Protein AF-A0AAV4IMJ6-F1 (afdb_monomer_lite)

Organism: NCBI:txid1093978

Foldseek 3Di:
DFDDDVPDRQVQAAAEAEALDPVCVVQKPPSVQLVVVVVVVVVVCVVSVHHYHYDYDDDDDPLVVLVVCVVVVAQDEAALSNDTGSDRVCSVVSVVVRDPDPRYHHDYPPPDPPD

Structure (mmCIF, N/CA/C/O backbone):
data_AF-A0AAV4IMJ6-F1
#
_entry.id   AF-A0AAV4IMJ6-F1
#
loop_
_atom_site.group_PDB
_atom_site.id
_atom_site.type_symbol
_atom_site.label_atom_id
_atom_site.label_alt_id
_atom_site.label_comp_id
_atom_site.label_asym_id
_atom_site.label_entity_id
_atom_site.label_seq_id
_atom_site.pdbx_PDB_ins_code
_atom_site.Cartn_x
_atom_site.Cartn_y
_atom_site.Cartn_z
_atom_site.occupancy
_atom_site.B_iso_or_equiv
_atom_site.auth_seq_id
_atom_site.auth_comp_id
_atom_site.auth_asym_id
_atom_site.auth_atom_id
_atom_site.pdbx_PDB_model_num
ATOM 1 N N . MET A 1 1 ? -14.234 -1.184 23.297 1.00 48.94 1 MET A N 1
ATOM 2 C CA . MET A 1 1 ? -12.764 -1.304 23.167 1.00 48.94 1 MET A CA 1
ATOM 3 C C . MET A 1 1 ? -12.458 -1.437 21.681 1.00 48.94 1 MET A C 1
ATOM 5 O O . MET A 1 1 ? -13.134 -2.231 21.037 1.00 48.94 1 MET A O 1
ATOM 9 N N . ALA A 1 2 ? -11.561 -0.629 21.108 1.00 57.12 2 ALA A N 1
ATOM 10 C CA . ALA A 1 2 ? -11.229 -0.754 19.686 1.00 57.12 2 ALA A CA 1
ATOM 11 C C . ALA A 1 2 ? -10.604 -2.134 19.434 1.00 57.12 2 ALA A C 1
ATOM 13 O O . ALA A 1 2 ? -9.662 -2.509 20.134 1.00 57.12 2 ALA A O 1
ATOM 14 N N . LYS A 1 3 ? -11.149 -2.896 18.479 1.00 64.88 3 LYS A N 1
ATOM 15 C CA . LYS A 1 3 ? -10.537 -4.153 18.036 1.00 64.88 3 LYS A CA 1
ATOM 16 C C . LYS A 1 3 ? -9.142 -3.830 17.478 1.00 64.88 3 LYS A C 1
ATOM 18 O O . LYS A 1 3 ? -8.979 -2.820 16.791 1.00 64.88 3 LYS A O 1
ATOM 23 N N . ARG A 1 4 ? -8.143 -4.648 17.816 1.00 66.56 4 ARG A N 1
ATOM 24 C CA . ARG A 1 4 ? -6.754 -4.494 17.362 1.00 66.56 4 ARG A CA 1
ATOM 25 C C . ARG A 1 4 ? -6.268 -5.771 16.692 1.00 66.56 4 ARG A C 1
ATOM 27 O O . ARG A 1 4 ? -6.633 -6.858 17.134 1.00 66.56 4 ARG A O 1
ATOM 34 N N . LEU A 1 5 ? -5.429 -5.623 15.673 1.00 70.19 5 LEU A N 1
ATOM 35 C CA . LEU A 1 5 ? -4.655 -6.710 15.080 1.00 70.19 5 LEU A CA 1
ATOM 36 C C . LEU A 1 5 ? -3.170 -6.352 15.193 1.00 70.19 5 LEU A C 1
ATOM 38 O O . LEU A 1 5 ? -2.676 -5.511 14.445 1.00 70.19 5 LEU A O 1
ATOM 42 N N . GLY A 1 6 ? -2.475 -6.943 16.168 1.00 77.75 6 GLY A N 1
ATO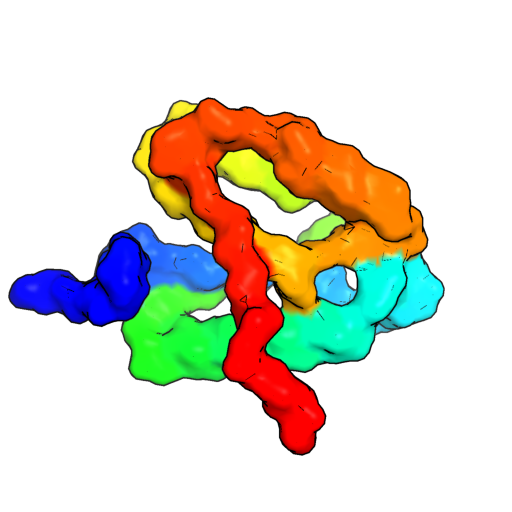M 43 C CA . GLY A 1 6 ? -1.154 -6.455 16.574 1.00 77.75 6 GLY A CA 1
ATOM 44 C C . GLY A 1 6 ? -1.244 -4.994 17.026 1.00 77.75 6 GLY A C 1
ATOM 45 O O . GLY A 1 6 ? -2.087 -4.656 17.862 1.00 77.75 6 GLY A O 1
ATOM 46 N N . ASP A 1 7 ? -0.432 -4.131 16.419 1.00 74.19 7 ASP A N 1
ATOM 47 C CA . ASP A 1 7 ? -0.436 -2.689 16.691 1.00 74.19 7 ASP A CA 1
ATOM 48 C C . ASP A 1 7 ? -1.523 -1.912 15.922 1.00 74.19 7 ASP A C 1
ATOM 50 O O . ASP A 1 7 ? -1.813 -0.762 16.249 1.00 74.19 7 ASP A O 1
ATOM 54 N N . ILE A 1 8 ? -2.190 -2.540 14.946 1.00 80.25 8 ILE A N 1
ATOM 55 C CA . ILE A 1 8 ? -3.170 -1.874 14.079 1.00 80.25 8 ILE A CA 1
ATOM 56 C C . ILE A 1 8 ? -4.503 -1.698 14.816 1.00 80.25 8 ILE A C 1
ATOM 58 O O . ILE A 1 8 ? -5.121 -2.672 15.259 1.00 80.25 8 ILE A O 1
ATOM 62 N N . LYS A 1 9 ? -4.989 -0.454 14.910 1.00 85.19 9 LYS A N 1
ATOM 63 C CA . LYS A 1 9 ? -6.300 -0.101 15.484 1.00 85.19 9 LYS A CA 1
ATOM 64 C C . LYS A 1 9 ? -7.355 -0.032 14.380 1.00 85.19 9 LYS A C 1
ATOM 66 O O . LYS A 1 9 ? -7.416 0.946 13.646 1.00 85.19 9 LYS A O 1
ATOM 71 N N . LEU A 1 10 ? -8.244 -1.024 14.310 1.00 83.81 10 LEU A N 1
ATOM 72 C CA . LEU A 1 10 ? -9.151 -1.196 13.163 1.00 83.81 10 LEU A CA 1
ATOM 73 C C . LEU A 1 10 ? -10.043 0.025 12.865 1.00 83.81 10 LEU A C 1
ATOM 75 O O . LEU A 1 10 ? -10.346 0.294 11.712 1.00 83.81 10 LEU A O 1
ATOM 79 N N . ASN A 1 11 ? -10.432 0.799 13.884 1.00 82.56 11 ASN A N 1
ATOM 80 C CA . ASN A 1 11 ? -11.288 1.983 13.731 1.00 82.56 11 ASN A CA 1
ATOM 81 C C . ASN A 1 11 ? -10.535 3.284 13.387 1.00 82.56 11 ASN A C 1
ATOM 83 O O . ASN A 1 11 ? -11.165 4.334 13.289 1.00 82.56 11 ASN A O 1
ATOM 87 N N . GLN A 1 12 ? -9.207 3.241 13.280 1.00 85.25 12 GLN A N 1
ATOM 88 C CA . GLN A 1 12 ? -8.351 4.395 12.976 1.00 85.25 12 GLN A CA 1
ATOM 89 C C . GLN A 1 12 ? -7.372 4.094 11.836 1.00 85.25 12 GLN A C 1
ATOM 91 O O . GLN A 1 12 ? -6.413 4.831 11.632 1.00 85.25 12 GLN A O 1
ATOM 96 N N . THR A 1 13 ? -7.597 3.006 11.103 1.00 88.00 13 THR A N 1
ATOM 97 C CA . THR A 1 13 ? -6.739 2.571 10.004 1.00 88.00 13 THR A CA 1
ATOM 98 C C . THR A 1 13 ? -7.488 2.701 8.688 1.00 88.00 13 THR A C 1
ATOM 100 O O . THR A 1 13 ? -8.698 2.506 8.631 1.00 88.00 13 THR A O 1
ATOM 103 N N . VAL A 1 14 ? -6.753 3.012 7.626 1.00 89.94 14 VAL A N 1
ATOM 104 C CA . VAL A 1 14 ? -7.211 2.952 6.238 1.00 89.94 14 VAL A CA 1
ATOM 105 C C . VAL A 1 14 ? -6.206 2.121 5.448 1.00 89.94 14 VAL A C 1
ATOM 107 O O . VAL A 1 14 ? -4.999 2.254 5.651 1.00 89.94 14 VAL A O 1
ATOM 110 N N . LEU A 1 15 ? -6.686 1.251 4.561 1.00 91.12 15 LEU A N 1
ATOM 111 C CA . LEU A 1 15 ? -5.845 0.604 3.561 1.00 91.12 15 LEU A CA 1
ATOM 112 C C . LEU A 1 15 ? -5.797 1.497 2.321 1.00 91.12 15 LEU A C 1
ATOM 114 O O . LEU A 1 15 ? -6.834 1.819 1.743 1.00 91.12 15 LEU A O 1
ATOM 118 N N . PHE A 1 16 ? -4.594 1.883 1.908 1.00 90.06 16 PHE A N 1
ATOM 119 C CA . PHE A 1 16 ? -4.365 2.703 0.724 1.00 90.06 16 PHE A CA 1
ATOM 120 C C . PHE A 1 16 ? -3.644 1.876 -0.345 1.00 90.06 16 PHE A C 1
ATOM 122 O O . PHE A 1 16 ? -2.494 1.484 -0.154 1.00 90.06 16 PHE A O 1
ATOM 129 N N . VAL A 1 17 ? -4.323 1.588 -1.456 1.00 89.25 17 VAL A N 1
ATOM 130 C CA . VAL A 1 17 ? -3.775 0.848 -2.601 1.00 89.25 17 VAL A CA 1
ATOM 131 C C . VAL A 1 17 ? -3.530 1.821 -3.747 1.00 89.25 17 VAL A C 1
ATOM 133 O O . VAL A 1 17 ? -4.447 2.480 -4.231 1.00 89.25 17 VAL A O 1
ATOM 136 N N . CYS A 1 18 ? -2.286 1.890 -4.207 1.00 86.44 18 CYS A N 1
ATOM 137 C CA . CYS A 1 18 ? -1.856 2.852 -5.212 1.00 86.44 18 CYS A CA 1
ATOM 138 C C . CYS A 1 18 ? -1.261 2.126 -6.423 1.00 86.44 18 CYS A C 1
ATOM 140 O O . CYS A 1 18 ? -0.439 1.228 -6.259 1.00 86.44 18 CYS A O 1
ATOM 142 N N . ASP A 1 19 ? -1.648 2.536 -7.632 1.00 84.25 19 ASP A N 1
ATOM 143 C CA . ASP A 1 19 ? -0.967 2.221 -8.903 1.00 84.25 19 ASP A CA 1
ATOM 144 C C . ASP A 1 19 ? -0.872 0.751 -9.317 1.00 84.25 19 ASP A C 1
ATOM 146 O O . ASP A 1 19 ? -0.051 0.382 -10.162 1.00 84.25 19 ASP A O 1
ATOM 150 N N . ILE A 1 20 ? -1.765 -0.100 -8.819 1.00 87.12 20 ILE A N 1
ATOM 151 C CA . ILE A 1 20 ? -1.879 -1.475 -9.314 1.00 87.12 20 ILE A CA 1
ATOM 152 C C . ILE A 1 20 ? -2.728 -1.473 -10.581 1.00 87.12 20 ILE A C 1
ATOM 154 O O . ILE A 1 20 ? -3.948 -1.606 -10.546 1.00 87.12 20 ILE A O 1
ATOM 158 N N . GLN A 1 21 ? -2.067 -1.281 -11.720 1.00 87.44 21 GLN A N 1
ATOM 159 C CA . GLN A 1 21 ? -2.724 -1.157 -13.016 1.00 87.44 21 GLN A CA 1
ATOM 160 C C . GLN A 1 21 ? -2.197 -2.182 -14.013 1.00 87.44 21 GLN A C 1
ATOM 162 O O . GLN A 1 21 ? -0.988 -2.349 -14.161 1.00 87.44 21 GLN A O 1
ATOM 167 N N . GLU A 1 22 ? -3.096 -2.783 -14.792 1.00 88.00 22 GLU A N 1
ATOM 168 C CA . GLU A 1 22 ? -2.748 -3.809 -15.786 1.00 88.00 22 GLU A CA 1
ATOM 169 C C . GLU A 1 22 ? -1.725 -3.310 -16.823 1.00 88.00 22 GLU A C 1
ATOM 171 O O . GLU A 1 22 ? -0.838 -4.047 -17.250 1.00 88.00 22 GLU A O 1
ATOM 176 N N . ARG A 1 23 ? -1.769 -2.016 -17.176 1.00 88.94 23 ARG A N 1
ATOM 177 C CA . ARG A 1 23 ? -0.791 -1.393 -18.090 1.00 88.94 23 ARG A CA 1
ATOM 178 C C . ARG A 1 23 ? 0.656 -1.499 -17.599 1.00 88.94 23 ARG A C 1
ATOM 180 O O . ARG A 1 23 ? 1.582 -1.463 -18.406 1.00 88.94 23 ARG A O 1
ATOM 187 N N . PHE A 1 24 ? 0.858 -1.629 -16.289 1.00 88.25 24 PHE A N 1
ATOM 188 C CA . PHE A 1 24 ? 2.173 -1.739 -15.671 1.00 88.25 24 PHE A CA 1
ATOM 189 C C . PHE A 1 24 ? 2.678 -3.173 -15.545 1.00 88.25 24 PHE A C 1
ATOM 191 O O . PHE A 1 24 ? 3.842 -3.361 -15.194 1.00 88.25 24 PHE A O 1
ATOM 198 N N . ARG A 1 25 ? 1.879 -4.175 -15.925 1.00 89.75 25 ARG A N 1
ATOM 199 C CA . ARG A 1 25 ? 2.223 -5.597 -15.819 1.00 89.75 25 ARG A CA 1
ATOM 200 C C . ARG A 1 25 ? 3.580 -5.967 -16.409 1.00 89.75 25 ARG A C 1
ATOM 202 O O . ARG A 1 25 ? 4.298 -6.780 -15.844 1.00 89.75 25 ARG A O 1
ATOM 209 N N . LYS A 1 26 ? 3.942 -5.360 -17.541 1.00 89.94 26 LYS A N 1
ATOM 210 C CA . LYS A 1 26 ? 5.234 -5.596 -18.209 1.00 89.94 26 LYS A CA 1
ATOM 211 C C . LYS A 1 26 ? 6.353 -4.677 -17.723 1.00 89.94 26 LYS A C 1
ATOM 213 O O . LYS A 1 26 ? 7.515 -4.943 -17.998 1.00 89.94 26 LYS A O 1
ATOM 218 N N . ALA A 1 27 ? 5.998 -3.568 -17.080 1.00 87.81 27 ALA A N 1
ATOM 219 C CA . ALA A 1 27 ? 6.935 -2.518 -16.703 1.00 87.81 27 ALA A CA 1
ATOM 220 C C . ALA A 1 27 ? 7.421 -2.651 -15.256 1.00 87.81 27 ALA A C 1
ATOM 222 O O . ALA A 1 27 ? 8.509 -2.176 -14.961 1.00 87.81 27 ALA A O 1
ATOM 223 N N . ILE A 1 28 ? 6.627 -3.246 -14.363 1.00 86.69 28 ILE A N 1
ATOM 224 C CA . ILE A 1 28 ? 6.926 -3.380 -12.933 1.00 86.69 28 ILE A CA 1
ATOM 225 C C . ILE A 1 28 ? 7.502 -4.762 -12.636 1.00 86.69 28 ILE A C 1
ATOM 227 O O . ILE A 1 28 ? 6.960 -5.785 -13.057 1.00 86.69 28 ILE A O 1
ATOM 231 N N . SER A 1 29 ? 8.588 -4.788 -11.864 1.00 85.25 29 SER A N 1
ATOM 232 C CA . SER A 1 29 ? 9.183 -6.038 -11.390 1.00 85.25 29 SER A CA 1
ATOM 233 C C . SER A 1 29 ? 8.222 -6.759 -10.440 1.00 85.25 29 SER A C 1
ATOM 235 O O . SER A 1 29 ? 7.651 -6.128 -9.552 1.00 85.25 29 SER A O 1
ATOM 237 N N . CYS A 1 30 ? 8.059 -8.073 -10.613 1.00 86.38 30 CYS A N 1
ATOM 238 C CA . CYS A 1 30 ? 7.211 -8.929 -9.769 1.00 86.38 30 CYS A CA 1
ATOM 239 C C . CYS A 1 30 ? 5.727 -8.509 -9.690 1.00 86.38 30 CYS A C 1
ATOM 241 O O . CYS A 1 30 ? 5.081 -8.743 -8.672 1.00 86.38 30 CYS A O 1
ATOM 243 N N . PHE A 1 31 ? 5.167 -7.908 -10.753 1.00 89.31 31 PHE A N 1
ATOM 244 C CA . PHE A 1 31 ? 3.783 -7.399 -10.768 1.00 89.31 31 PHE A CA 1
ATOM 245 C C . PHE A 1 31 ? 2.737 -8.408 -10.262 1.00 89.31 31 PHE A C 1
ATOM 247 O O . PHE A 1 31 ? 1.877 -8.043 -9.465 1.00 89.31 31 PHE A O 1
ATOM 254 N N . GLU A 1 32 ? 2.830 -9.672 -10.684 1.00 90.50 32 GLU A N 1
ATOM 255 C CA . GLU A 1 32 ? 1.896 -10.731 -10.269 1.00 90.50 32 GLU A CA 1
ATOM 256 C C . GLU A 1 32 ? 1.927 -10.976 -8.756 1.00 90.50 32 GLU A C 1
ATOM 258 O O . GLU A 1 32 ? 0.882 -11.096 -8.122 1.00 90.50 32 GLU A O 1
ATOM 263 N N . GLU A 1 33 ? 3.120 -11.003 -8.160 1.00 89.88 33 GLU A N 1
ATOM 264 C CA . GLU A 1 33 ? 3.300 -11.230 -6.725 1.00 89.88 33 GLU A CA 1
ATOM 265 C C . GLU A 1 33 ? 2.723 -10.065 -5.911 1.00 89.88 33 GLU A C 1
ATOM 267 O O . GLU A 1 33 ? 1.965 -10.271 -4.965 1.00 89.88 33 GLU A O 1
ATOM 272 N N . ILE A 1 34 ? 2.993 -8.831 -6.337 1.00 89.81 34 ILE A N 1
ATOM 273 C CA . ILE A 1 34 ? 2.474 -7.622 -5.683 1.00 89.81 34 ILE A CA 1
ATOM 274 C C . ILE A 1 34 ? 0.961 -7.542 -5.812 1.00 89.81 34 ILE A C 1
ATOM 276 O O . ILE A 1 34 ? 0.283 -7.203 -4.842 1.00 89.81 34 ILE A O 1
ATOM 280 N N . SER A 1 35 ? 0.422 -7.859 -6.993 1.00 91.88 35 SER A N 1
ATOM 281 C CA . SER A 1 35 ? -1.019 -7.909 -7.225 1.00 91.88 35 SER A CA 1
ATOM 282 C C . SER A 1 35 ? -1.664 -8.953 -6.313 1.00 91.88 35 SER A C 1
ATOM 284 O O . SER A 1 35 ? -2.640 -8.659 -5.624 1.00 91.88 35 SER A O 1
ATOM 286 N N . HIS A 1 36 ? -1.064 -10.142 -6.212 1.00 91.81 36 HIS A N 1
ATOM 287 C CA . HIS A 1 36 ? -1.531 -11.205 -5.330 1.00 91.81 36 HIS A CA 1
ATOM 288 C C . HIS A 1 36 ? -1.532 -10.782 -3.851 1.00 91.81 36 HIS A C 1
ATOM 290 O O . HIS A 1 36 ? -2.545 -10.925 -3.165 1.00 91.81 36 HIS A O 1
ATOM 296 N N . ILE A 1 37 ? -0.434 -10.213 -3.352 1.00 91.75 37 ILE A N 1
ATOM 297 C CA . ILE A 1 37 ? -0.332 -9.757 -1.957 1.00 91.75 37 ILE A CA 1
ATOM 298 C C . ILE A 1 37 ? -1.306 -8.604 -1.687 1.00 91.75 37 ILE A C 1
ATOM 300 O O . ILE A 1 37 ? -1.976 -8.584 -0.654 1.00 91.75 37 ILE A O 1
ATOM 304 N N . SER A 1 38 ? -1.451 -7.677 -2.631 1.00 92.56 38 SER A N 1
ATOM 305 C CA . SER A 1 38 ? -2.395 -6.560 -2.523 1.00 92.56 38 SER A CA 1
ATOM 306 C C . SER A 1 38 ? -3.853 -7.019 -2.507 1.00 92.56 38 SER A C 1
ATOM 308 O O . SER A 1 38 ? -4.663 -6.460 -1.764 1.00 92.56 38 SER A O 1
ATOM 310 N N . ASN A 1 39 ? -4.190 -8.080 -3.247 1.00 93.19 39 ASN A N 1
ATOM 311 C CA . ASN A 1 39 ? -5.506 -8.716 -3.166 1.00 93.19 39 ASN A CA 1
ATOM 312 C C . ASN A 1 39 ? -5.746 -9.313 -1.775 1.00 93.19 39 ASN A C 1
ATOM 314 O O . ASN A 1 39 ? -6.791 -9.066 -1.180 1.00 93.19 39 ASN A O 1
ATOM 318 N N . ARG A 1 40 ? -4.750 -9.993 -1.190 1.00 92.94 40 ARG A N 1
ATOM 319 C CA . ARG A 1 40 ? -4.857 -10.503 0.188 1.00 92.94 40 ARG A CA 1
ATOM 320 C C . ARG A 1 40 ? -5.071 -9.383 1.205 1.00 92.94 40 ARG A C 1
ATOM 322 O O . ARG A 1 40 ? -5.896 -9.528 2.102 1.00 92.94 40 ARG A O 1
ATOM 329 N N . LEU A 1 41 ? -4.364 -8.260 1.067 1.00 91.75 41 LEU A N 1
ATOM 330 C CA . LEU A 1 41 ? -4.564 -7.085 1.925 1.00 91.75 41 LEU A CA 1
ATOM 331 C C . LEU A 1 41 ? -5.971 -6.494 1.761 1.00 91.75 41 LEU A C 1
ATOM 333 O O . LEU A 1 41 ? -6.595 -6.118 2.750 1.00 91.75 41 LEU A O 1
ATOM 337 N N . THR A 1 42 ? -6.486 -6.470 0.533 1.00 93.56 42 THR A N 1
ATOM 338 C CA . THR A 1 42 ? -7.852 -6.026 0.215 1.00 93.56 42 THR A CA 1
ATOM 339 C C . THR A 1 42 ? -8.916 -6.951 0.815 1.00 93.56 42 THR A C 1
ATOM 341 O O . THR A 1 42 ? -9.959 -6.496 1.283 1.00 93.56 42 THR A O 1
ATOM 344 N N . ASP A 1 43 ? -8.664 -8.257 0.851 1.00 93.94 43 ASP A N 1
ATOM 345 C CA . ASP A 1 43 ? -9.561 -9.198 1.519 1.00 93.94 43 ASP A CA 1
ATOM 346 C C . ASP A 1 43 ? -9.541 -9.011 3.035 1.00 93.94 43 A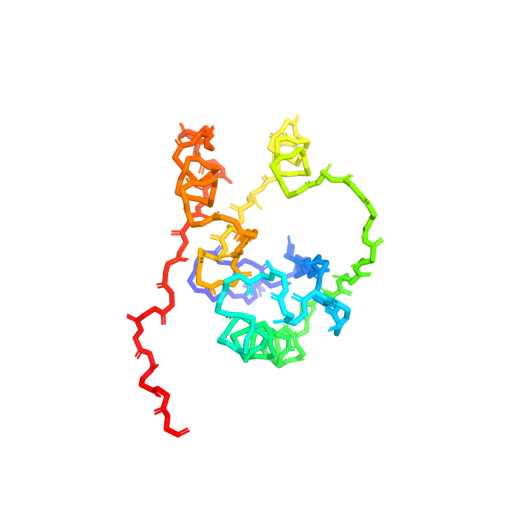SP A C 1
ATOM 348 O O . ASP A 1 43 ? -10.595 -8.993 3.672 1.00 93.94 43 ASP A O 1
ATOM 352 N N . VAL A 1 44 ? -8.357 -8.794 3.611 1.00 90.25 44 VAL A N 1
ATOM 353 C CA . VAL A 1 44 ? -8.203 -8.486 5.037 1.00 90.25 44 VAL A CA 1
ATOM 354 C C . VAL A 1 44 ? -8.914 -7.183 5.403 1.00 90.25 44 VAL A C 1
ATOM 356 O O . VAL A 1 44 ? -9.602 -7.153 6.423 1.00 90.25 44 VAL A O 1
ATOM 359 N N . SER A 1 45 ? -8.813 -6.127 4.587 1.00 91.31 45 SER A N 1
ATOM 360 C CA . SER A 1 45 ? -9.507 -4.867 4.877 1.00 91.31 45 SER A CA 1
ATOM 361 C C . SER A 1 45 ? -11.021 -5.051 4.902 1.00 91.31 45 SER A C 1
ATOM 363 O O . SER A 1 45 ? -11.677 -4.545 5.808 1.00 91.31 45 SER A O 1
ATOM 365 N N . ARG A 1 46 ? -11.565 -5.866 3.990 1.00 90.25 46 ARG A N 1
ATOM 366 C CA . ARG A 1 46 ? -12.986 -6.231 3.978 1.00 90.25 46 ARG A CA 1
ATOM 367 C C . ARG A 1 46 ? -13.397 -7.031 5.214 1.00 90.25 46 ARG A C 1
ATOM 369 O O . ARG A 1 46 ? -14.433 -6.745 5.793 1.00 90.25 46 ARG A O 1
ATOM 376 N N . ILE A 1 47 ? -12.604 -8.025 5.619 1.00 90.69 47 ILE A N 1
ATOM 377 C CA . ILE A 1 47 ? -12.897 -8.873 6.792 1.00 90.69 47 ILE A CA 1
ATOM 378 C C . ILE A 1 47 ? -12.875 -8.060 8.093 1.00 90.69 47 ILE A C 1
ATOM 380 O O . ILE A 1 47 ? -13.612 -8.362 9.030 1.00 90.69 47 ILE A O 1
ATOM 384 N N . LEU A 1 48 ? -12.000 -7.057 8.166 1.00 88.81 48 LEU A N 1
ATOM 385 C CA . LEU A 1 48 ? -11.769 -6.257 9.366 1.00 88.81 48 LEU A CA 1
ATOM 386 C C . LEU A 1 48 ? -12.531 -4.926 9.383 1.00 88.81 48 LEU A C 1
ATOM 388 O O . LEU A 1 48 ? -12.328 -4.146 10.314 1.00 88.81 48 LEU A O 1
ATOM 392 N N . ASP A 1 49 ? -13.378 -4.670 8.383 1.00 88.06 49 ASP A N 1
ATOM 393 C CA . ASP A 1 49 ? -14.097 -3.405 8.188 1.00 88.06 49 ASP A CA 1
ATOM 394 C C . ASP A 1 49 ? -13.165 -2.174 8.169 1.00 88.06 49 ASP A C 1
ATOM 396 O O . ASP A 1 49 ? -13.509 -1.094 8.654 1.00 88.06 49 ASP A O 1
ATOM 400 N N . ILE A 1 50 ? -11.962 -2.333 7.607 1.00 90.31 50 ILE A N 1
ATOM 401 C CA . ILE A 1 50 ? -11.006 -1.241 7.406 1.00 90.31 50 ILE A CA 1
ATOM 402 C C . ILE A 1 50 ? -11.365 -0.528 6.092 1.00 90.31 50 ILE A C 1
ATOM 404 O O . ILE A 1 50 ? -11.400 -1.178 5.042 1.00 90.31 50 ILE A O 1
ATOM 408 N N . PRO A 1 51 ? -11.581 0.801 6.100 1.00 88.75 51 PRO A N 1
ATOM 409 C CA . PRO A 1 51 ? -11.780 1.580 4.882 1.00 88.75 51 PRO A CA 1
ATOM 410 C C . PRO A 1 51 ? -10.667 1.344 3.853 1.00 88.75 51 PRO A C 1
ATOM 412 O O . PRO A 1 51 ? -9.485 1.352 4.194 1.00 88.75 51 PRO A O 1
ATOM 415 N N . LEU A 1 52 ? -11.045 1.161 2.588 1.00 88.31 52 LEU A N 1
ATOM 416 C CA . LEU A 1 52 ? -10.130 0.972 1.463 1.00 88.31 52 LEU A CA 1
ATOM 417 C C . LEU A 1 52 ? -10.208 2.175 0.523 1.00 88.31 52 LEU A C 1
ATOM 419 O O . LEU A 1 52 ? -11.289 2.536 0.060 1.00 88.31 52 LEU A O 1
ATOM 423 N N . ILE A 1 53 ? -9.055 2.752 0.203 1.00 85.50 53 ILE A N 1
ATOM 424 C CA . ILE A 1 53 ? -8.893 3.789 -0.816 1.00 85.50 53 ILE A CA 1
ATOM 425 C C . ILE A 1 53 ? -8.012 3.219 -1.926 1.00 85.50 53 ILE A C 1
ATOM 427 O O . ILE A 1 53 ? -6.947 2.669 -1.648 1.00 85.50 53 ILE A O 1
ATOM 431 N N . VAL A 1 54 ? -8.452 3.364 -3.176 1.00 86.00 54 VAL A N 1
ATOM 432 C CA . VAL A 1 54 ? -7.704 2.934 -4.363 1.00 86.00 54 VAL A CA 1
ATOM 433 C C . VAL A 1 54 ? -7.493 4.129 -5.280 1.00 86.00 54 VAL A C 1
ATOM 435 O O . VAL A 1 54 ? -8.438 4.874 -5.541 1.00 86.00 54 VAL A O 1
ATOM 438 N N . THR A 1 55 ? -6.274 4.310 -5.781 1.00 80.38 55 THR A N 1
ATOM 439 C CA . THR A 1 55 ? -5.935 5.419 -6.682 1.00 80.38 55 THR A CA 1
ATOM 440 C C . THR A 1 55 ? -5.227 4.948 -7.947 1.00 80.38 55 THR A C 1
ATOM 442 O O . THR A 1 55 ? -4.443 4.000 -7.925 1.00 80.38 55 THR A O 1
ATOM 445 N N . GLU A 1 56 ? -5.464 5.666 -9.045 1.00 69.31 56 GLU A N 1
ATOM 446 C CA . GLU A 1 56 ? -4.678 5.599 -10.277 1.00 69.31 56 GLU A CA 1
ATOM 447 C C . GLU A 1 56 ? -3.751 6.816 -10.337 1.00 69.31 56 GLU A C 1
ATOM 449 O O . GLU A 1 56 ? -4.222 7.953 -10.301 1.00 69.31 56 GLU A O 1
ATOM 454 N N . GLN A 1 57 ? -2.445 6.603 -10.465 1.00 64.31 57 GLN A N 1
ATOM 455 C CA . GLN A 1 57 ? -1.489 7.667 -10.714 1.00 64.31 57 GLN A CA 1
ATOM 456 C C . GLN A 1 57 ? -0.771 7.541 -12.041 1.00 64.31 57 GLN A C 1
ATOM 458 O O . GLN A 1 57 ? -0.584 6.473 -12.626 1.00 64.31 57 GLN A O 1
ATOM 463 N N . THR A 1 58 ? -0.320 8.709 -12.491 1.00 50.56 58 THR A N 1
ATOM 464 C CA . THR A 1 58 ? 0.442 8.864 -13.723 1.00 50.56 58 THR A CA 1
ATOM 465 C C . THR A 1 58 ? 1.859 9.415 -13.469 1.00 50.56 58 THR A C 1
ATOM 467 O O . THR A 1 58 ? 2.644 9.417 -14.411 1.00 50.56 58 THR A O 1
ATOM 470 N N . HIS A 1 59 ? 2.252 9.804 -12.233 1.00 46.69 59 HIS A N 1
ATOM 471 C CA . HIS A 1 59 ? 3.658 10.102 -11.870 1.00 46.69 59 HIS A CA 1
ATOM 472 C C . HIS A 1 59 ? 3.885 10.348 -10.345 1.00 46.69 59 HIS A C 1
ATOM 474 O O . HIS A 1 59 ? 3.295 11.268 -9.798 1.00 46.69 59 HIS A O 1
ATOM 480 N N . VAL A 1 60 ? 4.814 9.597 -9.718 1.00 59.66 60 VAL A N 1
ATOM 481 C CA . VAL A 1 60 ? 5.514 9.851 -8.419 1.00 59.66 60 VAL A CA 1
ATOM 482 C C . VAL A 1 60 ? 4.637 10.090 -7.170 1.00 59.66 60 VAL A C 1
ATOM 484 O O . VAL A 1 60 ? 4.463 11.244 -6.794 1.00 59.66 60 VAL A O 1
ATOM 487 N N . CYS A 1 61 ? 4.201 9.053 -6.422 1.00 59.09 61 CYS A N 1
ATOM 488 C CA . CYS A 1 61 ? 3.531 9.326 -5.127 1.00 59.09 61 CYS A CA 1
ATOM 489 C C . CYS A 1 61 ? 3.743 8.436 -3.906 1.00 59.09 61 CYS A C 1
ATOM 491 O O . CYS A 1 61 ? 3.423 8.937 -2.839 1.00 59.09 61 CYS A O 1
ATOM 493 N N . ILE A 1 62 ? 4.282 7.213 -3.925 1.00 65.44 62 ILE A N 1
ATOM 494 C CA . ILE A 1 62 ? 4.297 6.460 -2.645 1.00 65.44 62 ILE A CA 1
ATOM 495 C C . ILE A 1 62 ? 5.180 7.150 -1.594 1.00 65.44 62 ILE A C 1
ATOM 497 O O . ILE A 1 62 ? 4.724 7.408 -0.485 1.00 65.44 62 ILE A O 1
ATOM 501 N N . GLN A 1 63 ? 6.409 7.530 -1.952 1.00 66.00 63 GLN A N 1
ATOM 502 C CA . GLN A 1 63 ? 7.316 8.197 -1.014 1.00 66.00 63 GLN A CA 1
ATOM 503 C C . GLN A 1 63 ? 6.761 9.550 -0.539 1.00 66.00 63 GLN A C 1
ATOM 505 O O . GLN A 1 63 ? 6.770 9.822 0.657 1.00 66.00 63 GLN A O 1
ATOM 510 N N . GLN A 1 64 ? 6.220 10.367 -1.449 1.00 73.19 64 GLN A N 1
ATOM 511 C CA . GLN A 1 64 ? 5.674 11.677 -1.090 1.00 73.19 64 GLN A CA 1
ATOM 512 C C . GLN A 1 64 ? 4.406 11.556 -0.238 1.00 73.19 64 GLN A C 1
ATOM 514 O O . GLN A 1 64 ? 4.285 12.250 0.762 1.00 73.19 64 GLN A O 1
ATOM 519 N N . THR A 1 65 ? 3.495 10.635 -0.572 1.00 76.62 65 THR A N 1
ATOM 520 C CA . THR A 1 65 ? 2.301 10.367 0.241 1.00 76.62 65 THR A CA 1
ATOM 521 C C . THR A 1 65 ? 2.687 9.902 1.640 1.00 76.62 65 THR A C 1
ATOM 523 O O . THR A 1 65 ? 2.114 10.384 2.610 1.00 76.62 65 THR A O 1
ATOM 526 N N . VAL A 1 66 ? 3.679 9.015 1.768 1.00 72.38 66 VAL A N 1
ATOM 527 C CA . VAL A 1 66 ? 4.179 8.578 3.078 1.00 72.38 66 VAL A CA 1
ATOM 528 C C . VAL A 1 66 ? 4.754 9.766 3.852 1.00 72.38 66 VAL A C 1
ATOM 530 O O . VAL A 1 66 ? 4.321 10.005 4.972 1.00 72.38 66 VAL A O 1
ATOM 533 N N . ILE A 1 67 ? 5.646 10.562 3.255 1.00 73.12 67 ILE A N 1
ATOM 534 C CA . ILE A 1 67 ? 6.221 11.757 3.896 1.00 73.12 67 ILE A CA 1
ATOM 535 C C . ILE A 1 67 ? 5.125 12.742 4.337 1.00 73.12 67 ILE A C 1
ATOM 537 O O . ILE A 1 67 ? 5.149 13.228 5.466 1.00 73.12 67 ILE A O 1
ATOM 541 N N . ASP A 1 68 ? 4.133 13.005 3.486 1.00 80.12 68 ASP A N 1
ATOM 542 C CA . ASP A 1 68 ? 3.039 13.932 3.781 1.00 80.12 68 ASP A CA 1
ATOM 543 C C . ASP A 1 68 ? 2.130 13.429 4.914 1.00 80.12 68 ASP A C 1
ATOM 545 O O . ASP A 1 68 ? 1.628 14.233 5.702 1.00 80.12 68 ASP A O 1
ATOM 549 N N . LEU A 1 69 ? 1.913 12.113 5.014 1.00 80.19 69 LEU A N 1
ATOM 550 C CA . LEU A 1 69 ? 1.167 11.494 6.115 1.00 80.19 69 LEU A CA 1
ATOM 551 C C . LEU A 1 69 ? 1.960 11.543 7.425 1.00 80.19 69 LEU A C 1
ATOM 553 O O . LEU A 1 69 ? 1.403 11.887 8.467 1.00 80.19 69 LEU A O 1
ATOM 557 N N . LEU A 1 70 ? 3.262 11.268 7.365 1.00 74.12 70 LEU A N 1
ATOM 558 C CA . LEU A 1 70 ? 4.151 11.326 8.523 1.00 74.12 70 LEU A CA 1
ATOM 559 C C . LEU A 1 70 ? 4.253 12.752 9.085 1.00 74.12 70 LEU A C 1
ATOM 561 O O . LEU A 1 70 ? 4.186 12.932 10.297 1.00 74.12 70 LEU A O 1
ATOM 565 N N . ASN A 1 71 ? 4.285 13.773 8.221 1.00 79.81 71 ASN A N 1
ATOM 566 C CA . ASN A 1 71 ? 4.227 15.189 8.613 1.00 79.81 71 ASN A CA 1
ATOM 567 C C . ASN A 1 71 ? 2.918 15.591 9.325 1.00 79.81 71 ASN A C 1
ATOM 569 O O . ASN A 1 71 ? 2.816 16.703 9.840 1.00 79.81 71 ASN A O 1
ATOM 573 N N . ARG A 1 72 ? 1.898 14.724 9.323 1.00 82.56 72 ARG A N 1
ATOM 574 C CA . ARG A 1 72 ? 0.608 14.925 10.001 1.00 82.56 72 ARG A CA 1
ATOM 575 C C . ARG A 1 72 ? 0.446 14.040 11.242 1.00 82.56 72 ARG A C 1
ATOM 577 O O . ARG A 1 72 ? -0.681 13.880 11.705 1.00 82.56 72 ARG A O 1
ATOM 584 N N . ASP A 1 73 ? 1.534 13.445 11.737 1.00 79.38 73 ASP A N 1
ATOM 585 C CA . ASP A 1 73 ? 1.543 12.501 12.865 1.00 79.38 73 ASP A CA 1
ATOM 586 C C . ASP A 1 73 ? 0.629 11.280 12.651 1.00 79.38 73 ASP A C 1
ATOM 588 O O . ASP A 1 73 ? 0.075 10.706 13.592 1.00 79.38 73 ASP A O 1
ATOM 592 N N . ILE A 1 74 ? 0.451 10.871 11.390 1.00 81.38 74 ILE A N 1
ATOM 593 C CA . ILE A 1 74 ? -0.281 9.655 11.039 1.00 81.38 74 ILE A CA 1
ATOM 594 C C . ILE A 1 74 ? 0.700 8.485 11.053 1.00 81.38 74 ILE A C 1
ATOM 596 O O . ILE A 1 74 ? 1.760 8.539 10.434 1.00 81.38 74 ILE A O 1
ATOM 600 N N . GLU A 1 75 ? 0.323 7.410 11.738 1.00 81.12 75 GLU A N 1
ATOM 601 C CA . GLU A 1 75 ? 1.051 6.144 11.717 1.00 81.12 75 GLU A CA 1
ATOM 602 C C . GLU A 1 75 ? 0.917 5.484 10.338 1.00 81.12 75 GLU A C 1
ATOM 604 O O . GLU A 1 75 ? -0.190 5.213 9.863 1.00 81.12 75 GLU A O 1
ATOM 609 N N . VAL A 1 76 ? 2.048 5.229 9.684 1.00 83.38 76 VAL A N 1
ATOM 610 C CA . VAL A 1 76 ? 2.105 4.685 8.329 1.00 83.38 76 VAL A CA 1
ATOM 611 C C . VAL A 1 76 ? 2.763 3.312 8.348 1.00 83.38 76 VAL A C 1
ATOM 613 O O . VAL A 1 76 ? 3.859 3.118 8.869 1.00 83.38 76 VAL A O 1
ATOM 616 N N . HIS A 1 77 ? 2.095 2.348 7.719 1.00 86.25 77 HIS A N 1
ATOM 617 C CA . HIS A 1 77 ? 2.628 1.011 7.497 1.00 86.25 77 HIS A CA 1
ATOM 618 C C . HIS A 1 77 ? 2.840 0.792 5.998 1.00 86.25 77 HIS A C 1
ATOM 620 O O . HIS A 1 77 ? 1.876 0.753 5.235 1.00 86.25 77 HIS A O 1
ATOM 626 N N . VAL A 1 78 ? 4.091 0.617 5.573 1.00 85.56 78 VAL A N 1
ATOM 627 C CA . VAL A 1 78 ? 4.438 0.303 4.180 1.00 85.56 78 VAL A CA 1
ATOM 628 C C . VAL A 1 78 ? 4.734 -1.187 4.075 1.00 85.56 78 VAL A C 1
ATOM 630 O O . VAL A 1 78 ? 5.788 -1.655 4.495 1.00 85.56 78 VAL A O 1
ATOM 633 N N . VAL A 1 79 ? 3.803 -1.960 3.517 1.00 87.56 79 VAL A N 1
ATOM 634 C CA . VAL A 1 79 ? 4.002 -3.403 3.323 1.00 87.56 79 VAL A CA 1
ATOM 635 C C . VAL A 1 79 ? 5.016 -3.614 2.201 1.00 87.56 79 VAL A C 1
ATOM 637 O O . VAL A 1 79 ? 4.663 -3.520 1.028 1.00 87.56 79 VAL A O 1
ATOM 640 N N . ALA A 1 80 ? 6.276 -3.897 2.540 1.00 85.88 80 ALA A N 1
ATOM 641 C CA . ALA A 1 80 ? 7.369 -3.938 1.561 1.00 85.88 80 ALA A CA 1
ATOM 642 C C . ALA A 1 80 ? 7.134 -4.946 0.426 1.00 85.88 80 ALA A C 1
ATOM 644 O O . ALA A 1 80 ? 7.562 -4.711 -0.706 1.00 85.88 80 ALA A O 1
ATOM 645 N N . ASP A 1 81 ? 6.433 -6.043 0.710 1.00 86.31 81 ASP A N 1
ATOM 646 C CA . ASP A 1 81 ? 6.137 -7.087 -0.278 1.00 86.31 81 ASP A CA 1
ATOM 647 C C . ASP A 1 81 ? 4.993 -6.694 -1.231 1.00 86.31 81 ASP A C 1
ATOM 649 O O . ASP A 1 81 ? 4.827 -7.292 -2.288 1.00 86.31 81 ASP A O 1
ATOM 653 N N . ALA A 1 82 ? 4.231 -5.649 -0.896 1.00 87.88 82 ALA A N 1
ATOM 654 C CA . ALA A 1 82 ? 3.188 -5.070 -1.742 1.00 87.88 82 ALA A CA 1
ATOM 655 C C . ALA A 1 82 ? 3.658 -3.796 -2.477 1.00 87.88 82 ALA A C 1
ATOM 657 O O . ALA A 1 82 ? 2.839 -3.059 -3.023 1.00 87.88 82 ALA A O 1
ATOM 658 N N . VAL A 1 83 ? 4.966 -3.511 -2.488 1.00 87.69 83 VAL A N 1
ATOM 659 C CA . VAL A 1 83 ? 5.550 -2.319 -3.125 1.00 87.69 83 VAL A CA 1
ATOM 660 C C . VAL A 1 83 ? 6.599 -2.724 -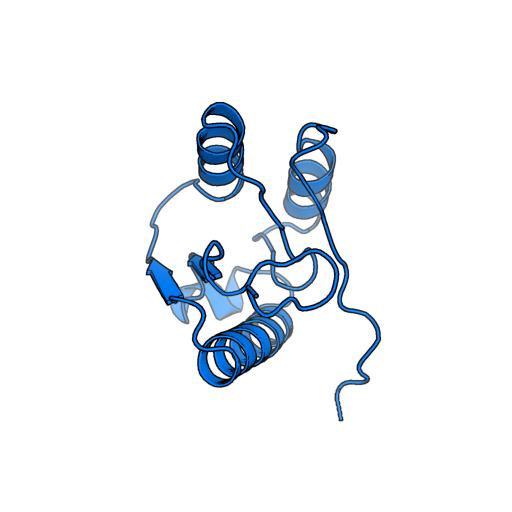4.150 1.00 87.69 83 VAL A C 1
ATOM 662 O O . VAL A 1 83 ? 7.454 -3.574 -3.888 1.00 87.69 83 VAL A O 1
ATOM 665 N N . SER A 1 84 ? 6.583 -2.068 -5.312 1.00 87.94 84 SER A N 1
ATOM 666 C CA . SER A 1 84 ? 7.589 -2.278 -6.353 1.00 87.94 84 SER A CA 1
ATOM 667 C C . SER A 1 84 ? 7.818 -1.062 -7.233 1.00 87.94 84 SER A C 1
ATOM 669 O O . SER A 1 84 ? 7.164 -0.032 -7.101 1.00 87.94 84 SER A O 1
ATOM 671 N N . SER A 1 85 ? 8.792 -1.204 -8.122 1.00 86.06 85 SER A N 1
ATOM 672 C CA . SER A 1 85 ? 9.202 -0.218 -9.105 1.00 86.06 85 SER A CA 1
ATOM 673 C C . SER A 1 85 ? 9.554 -0.914 -10.424 1.00 86.06 85 SER A C 1
ATOM 675 O O . SER A 1 85 ? 9.642 -2.144 -10.515 1.00 86.06 85 SER A O 1
ATOM 677 N N . ARG A 1 86 ? 9.761 -0.114 -11.474 1.00 87.50 86 ARG A N 1
ATOM 678 C CA . ARG A 1 86 ? 10.249 -0.609 -12.768 1.00 87.50 86 ARG A CA 1
ATOM 679 C C . ARG A 1 86 ? 11.659 -1.184 -12.649 1.00 87.50 86 ARG A C 1
ATOM 681 O O . ARG A 1 86 ? 11.983 -2.165 -13.307 1.00 87.50 86 ARG A O 1
ATOM 688 N N . ASN A 1 87 ? 12.463 -0.598 -11.765 1.00 84.94 87 ASN A N 1
ATOM 689 C CA . ASN A 1 87 ? 13.817 -1.025 -11.447 1.0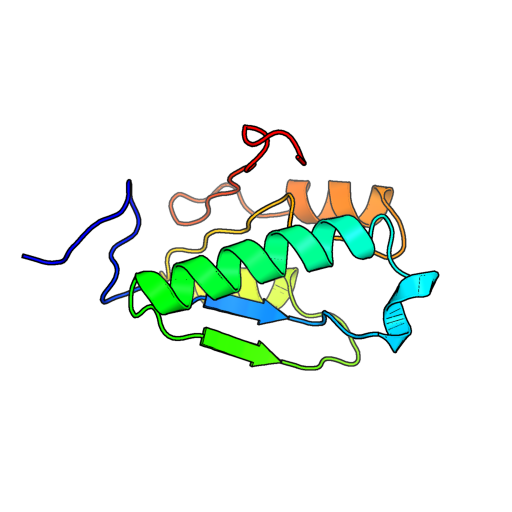0 84.94 87 ASN A CA 1
ATOM 690 C C . ASN A 1 87 ? 13.893 -1.456 -9.975 1.00 84.94 87 ASN A C 1
ATOM 692 O O . ASN A 1 87 ? 13.467 -0.727 -9.078 1.00 84.94 87 ASN A O 1
ATOM 696 N N . GLN A 1 88 ? 14.449 -2.640 -9.720 1.00 79.75 88 GLN A N 1
ATOM 697 C CA . GLN A 1 88 ? 14.593 -3.167 -8.360 1.00 79.75 88 GLN A CA 1
ATOM 698 C C . GLN A 1 88 ? 15.542 -2.330 -7.498 1.00 79.75 88 GLN A C 1
ATOM 700 O O . GLN A 1 88 ? 15.322 -2.226 -6.294 1.00 79.75 88 GLN A O 1
ATOM 705 N N . VAL A 1 89 ? 16.553 -1.697 -8.100 1.00 83.94 89 VAL A N 1
ATOM 706 C CA . VAL A 1 89 ? 17.472 -0.800 -7.385 1.00 83.94 89 VAL A CA 1
ATOM 707 C C . VAL A 1 89 ? 16.708 0.407 -6.839 1.00 83.94 89 VAL A C 1
ATOM 709 O O . VAL A 1 89 ? 16.815 0.711 -5.655 1.00 83.94 89 VAL A O 1
ATOM 712 N N . ASP A 1 90 ? 15.847 1.017 -7.657 1.00 84.06 90 ASP A N 1
ATOM 713 C CA . ASP A 1 90 ? 15.015 2.151 -7.240 1.00 84.06 90 ASP A CA 1
ATOM 714 C C . ASP A 1 90 ? 14.063 1.761 -6.105 1.00 84.06 90 ASP A C 1
ATOM 716 O O . ASP A 1 90 ? 13.845 2.546 -5.190 1.00 84.06 90 ASP A O 1
ATOM 720 N N . ARG A 1 91 ? 13.516 0.536 -6.132 1.00 83.75 91 ARG A N 1
ATOM 721 C CA . ARG A 1 91 ? 12.683 0.009 -5.039 1.00 83.75 91 ARG A CA 1
ATOM 722 C C . ARG A 1 91 ? 13.473 -0.092 -3.733 1.00 83.75 91 ARG A C 1
ATOM 724 O O . ARG A 1 91 ? 12.954 0.300 -2.693 1.00 83.75 91 ARG A O 1
ATOM 731 N N . ILE A 1 92 ? 14.684 -0.649 -3.780 1.00 82.31 92 ILE A N 1
ATOM 732 C CA . ILE A 1 92 ? 15.535 -0.817 -2.594 1.00 82.31 92 ILE A CA 1
ATOM 733 C C . ILE A 1 92 ? 15.856 0.552 -2.003 1.00 82.31 92 ILE A C 1
ATOM 735 O O . ILE A 1 92 ? 15.532 0.794 -0.844 1.00 82.31 92 ILE A O 1
ATOM 739 N N . PHE A 1 93 ? 16.372 1.471 -2.822 1.00 83.06 93 PHE A N 1
ATOM 740 C CA . PHE A 1 93 ? 16.668 2.826 -2.370 1.00 83.06 93 PHE A CA 1
ATOM 741 C C . PHE A 1 93 ? 15.424 3.538 -1.851 1.00 83.06 93 PHE A C 1
ATOM 743 O O . PHE A 1 93 ? 15.497 4.174 -0.811 1.00 83.06 93 PHE A O 1
ATOM 750 N N . ALA A 1 94 ? 14.273 3.419 -2.517 1.00 81.81 94 ALA A N 1
ATOM 751 C CA . ALA A 1 94 ? 13.043 4.058 -2.058 1.00 81.81 94 ALA A CA 1
ATOM 752 C C . ALA A 1 94 ? 12.615 3.579 -0.666 1.00 81.81 94 ALA A C 1
ATOM 754 O O . ALA A 1 94 ? 12.125 4.398 0.103 1.00 81.81 94 ALA A O 1
ATOM 755 N N . LEU A 1 95 ? 12.806 2.294 -0.342 1.00 81.25 95 LEU A N 1
ATOM 756 C CA . LEU A 1 95 ? 12.519 1.742 0.985 1.00 81.25 95 LEU A CA 1
ATOM 757 C C . LEU A 1 95 ? 13.581 2.133 2.024 1.00 81.25 95 LEU A C 1
ATOM 759 O O . LEU A 1 95 ? 13.223 2.371 3.171 1.00 81.25 95 LEU A O 1
ATOM 763 N N . GLU A 1 96 ? 14.855 2.218 1.636 1.00 80.00 96 GLU A N 1
ATOM 764 C CA . GLU A 1 96 ? 15.960 2.635 2.517 1.00 80.00 96 GLU A CA 1
ATOM 765 C C . GLU A 1 96 ? 15.977 4.146 2.799 1.00 80.00 96 GLU A C 1
ATOM 767 O O . GLU A 1 96 ? 16.403 4.570 3.867 1.00 80.00 96 GLU A O 1
ATOM 772 N N . LEU A 1 97 ? 15.506 4.965 1.854 1.00 79.38 97 LEU A N 1
ATOM 773 C CA . LEU A 1 97 ? 15.384 6.424 1.976 1.00 79.38 97 LEU A CA 1
ATOM 774 C C . LEU A 1 97 ? 14.181 6.852 2.820 1.00 79.38 97 LEU A C 1
ATOM 776 O O . LEU A 1 97 ? 14.027 8.044 3.094 1.00 79.38 97 LEU A O 1
ATOM 780 N N . LEU A 1 98 ? 13.297 5.920 3.187 1.00 77.25 98 LEU A N 1
ATOM 781 C CA . LEU A 1 98 ? 12.211 6.243 4.097 1.00 77.25 98 LEU A CA 1
ATOM 782 C C . LEU A 1 98 ? 12.793 6.618 5.469 1.00 77.25 98 LEU A C 1
ATOM 784 O O . LEU A 1 98 ? 13.685 5.930 5.963 1.00 77.25 98 LEU A O 1
ATOM 788 N N . PRO A 1 99 ? 12.313 7.710 6.083 1.00 69.12 99 PRO A N 1
ATOM 789 C CA . PRO A 1 99 ? 12.872 8.184 7.337 1.00 69.12 99 PRO A CA 1
ATOM 790 C C . PRO A 1 99 ? 12.609 7.165 8.454 1.00 69.12 99 PRO A C 1
ATOM 792 O O . PRO A 1 99 ? 11.485 6.687 8.605 1.00 69.12 99 PRO A O 1
ATOM 795 N N . ASP A 1 100 ? 13.638 6.852 9.244 1.00 66.50 100 ASP A N 1
ATOM 796 C CA . ASP A 1 100 ? 13.510 6.018 10.444 1.00 66.50 100 ASP A CA 1
ATOM 797 C C . ASP A 1 100 ? 12.889 6.852 11.570 1.00 66.50 100 ASP A C 1
ATOM 799 O O . ASP A 1 100 ? 13.575 7.514 12.352 1.00 66.50 100 ASP A O 1
ATOM 803 N N . ILE A 1 101 ? 11.560 6.919 11.563 1.00 70.69 101 ILE A N 1
ATOM 804 C CA . ILE A 1 101 ? 10.766 7.668 12.535 1.00 70.69 101 ILE A CA 1
ATOM 805 C C . ILE A 1 101 ? 9.773 6.742 13.221 1.00 70.69 101 ILE A C 1
ATOM 807 O O . ILE A 1 101 ? 9.272 5.797 12.614 1.00 70.69 101 ILE A O 1
ATOM 811 N N . GLU A 1 102 ? 9.437 7.052 14.475 1.00 70.38 102 GLU A N 1
ATOM 812 C CA . GLU A 1 102 ? 8.594 6.198 15.330 1.00 70.38 102 GLU A CA 1
ATOM 813 C C . GLU A 1 102 ? 7.247 5.813 14.689 1.00 70.38 102 GLU A C 1
ATOM 815 O O . GLU A 1 102 ? 6.713 4.737 14.960 1.00 70.38 102 GLU A O 1
ATOM 820 N N . ASN A 1 103 ? 6.720 6.666 13.807 1.00 76.06 103 ASN A N 1
ATOM 821 C CA . ASN A 1 103 ? 5.419 6.496 13.162 1.00 76.06 103 ASN A CA 1
ATOM 822 C C . ASN A 1 103 ? 5.466 5.726 11.831 1.00 76.06 103 ASN A C 1
ATOM 824 O O . ASN A 1 103 ? 4.424 5.584 11.191 1.00 76.06 103 ASN A O 1
ATOM 828 N N . LEU A 1 104 ? 6.630 5.232 11.391 1.00 78.81 104 LEU A N 1
ATOM 829 C CA . LEU A 1 104 ? 6.758 4.432 10.174 1.00 78.81 104 LEU A CA 1
ATOM 830 C C . LEU A 1 104 ? 7.129 2.982 10.499 1.00 78.81 104 LEU A C 1
ATOM 832 O O . LEU A 1 104 ? 8.131 2.702 11.149 1.00 78.81 104 LEU A O 1
ATOM 836 N N . ARG A 1 105 ? 6.357 2.031 9.966 1.00 82.62 105 ARG A N 1
ATOM 837 C CA . ARG A 1 105 ? 6.686 0.600 10.024 1.00 82.62 105 ARG A CA 1
ATOM 838 C C . ARG A 1 105 ? 6.709 -0.018 8.636 1.00 82.62 105 ARG A C 1
ATOM 840 O O . ARG A 1 105 ? 5.824 0.236 7.822 1.00 82.62 105 ARG A O 1
ATOM 847 N N . ILE A 1 106 ? 7.682 -0.893 8.386 1.00 81.06 106 ILE A N 1
ATOM 848 C CA . ILE A 1 106 ? 7.855 -1.573 7.094 1.00 81.06 106 ILE A CA 1
ATOM 849 C C . ILE A 1 106 ? 7.757 -3.097 7.287 1.00 81.06 106 ILE A C 1
ATOM 851 O O . ILE A 1 106 ? 8.777 -3.792 7.311 1.00 81.06 106 ILE A O 1
ATOM 855 N N . PRO A 1 107 ? 6.548 -3.652 7.499 1.00 81.81 107 PRO A N 1
ATOM 856 C CA . PRO A 1 107 ? 6.387 -5.089 7.672 1.00 81.81 107 PRO A CA 1
ATOM 857 C C . PRO A 1 107 ? 6.681 -5.848 6.370 1.00 81.81 107 PRO A C 1
ATOM 859 O O . PRO A 1 107 ? 6.271 -5.438 5.281 1.00 81.81 107 PRO A O 1
ATOM 862 N N . ARG A 1 108 ? 7.340 -7.003 6.509 1.00 79.44 108 ARG A N 1
ATOM 863 C CA . ARG A 1 108 ? 7.418 -8.044 5.477 1.00 79.44 108 ARG A CA 1
ATOM 864 C C . ARG A 1 108 ? 6.482 -9.186 5.867 1.00 79.44 108 ARG A C 1
ATOM 866 O O . ARG A 1 108 ? 6.563 -9.710 6.974 1.00 79.44 108 ARG A O 1
ATOM 873 N N . LEU A 1 109 ? 5.574 -9.535 4.968 1.00 70.50 109 LEU A N 1
ATOM 874 C CA . LEU A 1 109 ? 4.590 -10.608 5.076 1.00 70.50 109 LEU A CA 1
ATOM 875 C C . LEU A 1 109 ? 5.150 -11.976 4.670 1.00 70.50 109 LEU A C 1
ATOM 87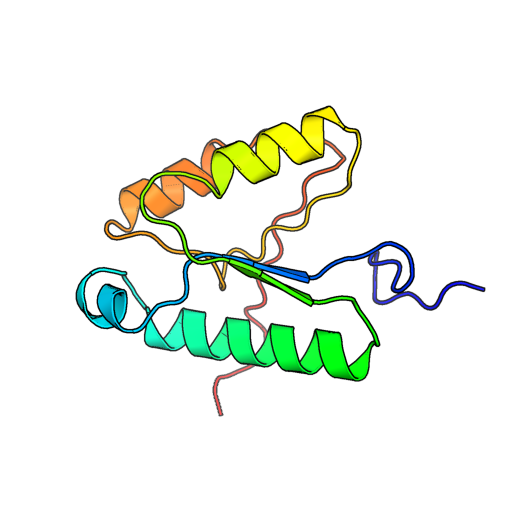7 O O . LEU A 1 109 ? 4.369 -12.926 4.582 1.00 70.50 109 LEU A O 1
ATOM 881 N N . THR A 1 110 ? 6.461 -12.103 4.430 1.00 56.69 110 THR A N 1
ATOM 882 C CA . THR A 1 110 ? 7.163 -13.371 4.171 1.00 56.69 110 THR A CA 1
ATOM 883 C C . THR A 1 110 ? 7.005 -14.359 5.336 1.00 56.69 110 THR A C 1
ATOM 885 O O . THR A 1 110 ? 7.923 -14.539 6.126 1.00 56.69 110 THR A O 1
ATOM 888 N N . PHE A 1 111 ? 5.821 -14.968 5.449 1.00 45.81 111 PHE A N 1
ATOM 889 C CA . PHE A 1 111 ? 5.455 -16.088 6.323 1.00 45.81 111 PHE A CA 1
ATOM 890 C C . PHE A 1 111 ? 4.207 -16.865 5.862 1.00 45.81 111 PHE A C 1
ATOM 892 O O . PHE A 1 111 ? 3.769 -17.773 6.564 1.00 45.81 111 PHE A O 1
ATOM 899 N N . PHE A 1 112 ? 3.645 -16.589 4.682 1.00 40.56 112 PHE A N 1
ATOM 900 C CA . PHE A 1 112 ? 2.656 -17.486 4.078 1.00 40.56 112 PHE A CA 1
ATOM 901 C C . PHE A 1 112 ? 3.217 -18.058 2.778 1.00 40.56 112 PHE A C 1
ATOM 903 O O . PHE A 1 112 ? 3.392 -17.282 1.837 1.00 40.56 112 PHE A O 1
ATOM 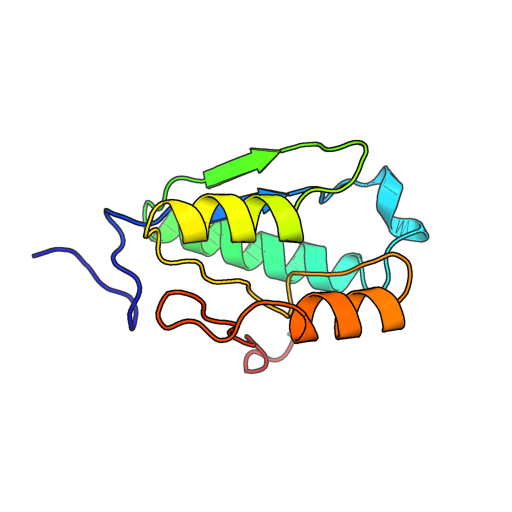910 N N . PRO A 1 113 ? 3.516 -19.371 2.709 1.00 40.09 113 PRO A N 1
ATOM 911 C CA . PRO A 1 113 ? 3.860 -19.990 1.441 1.00 40.09 113 PRO A CA 1
ATOM 912 C C . PRO A 1 113 ? 2.703 -19.758 0.470 1.00 40.09 113 PRO A C 1
ATOM 914 O O . PRO A 1 113 ? 1.538 -19.943 0.824 1.00 40.09 113 PRO A O 1
ATOM 917 N N . LEU A 1 114 ? 3.051 -19.294 -0.729 1.00 42.41 114 LEU A N 1
ATOM 918 C CA . LEU A 1 114 ? 2.172 -19.288 -1.889 1.00 42.41 114 LEU A CA 1
ATOM 919 C C . LEU A 1 114 ? 1.780 -20.752 -2.139 1.00 42.41 114 LEU A C 1
ATOM 921 O O . LEU A 1 114 ? 2.607 -21.533 -2.610 1.00 42.41 114 LEU A O 1
ATOM 925 N N . ALA A 1 115 ? 0.578 -21.130 -1.711 1.00 36.19 115 ALA A N 1
ATOM 926 C CA . ALA A 1 115 ? -0.058 -22.400 -2.040 1.00 36.19 115 ALA A CA 1
ATOM 927 C C . ALA A 1 115 ? -1.023 -22.186 -3.206 1.00 36.19 115 ALA A C 1
ATOM 929 O O . ALA A 1 115 ? -1.707 -21.135 -3.201 1.00 36.19 115 ALA A O 1
#

Radius of gyration: 14.33 Å; chains: 1; bounding box: 32×38×41 Å

Sequence (115 aa):
MAKRLGDIKLNQTVLFVCDIQERFRKAISCFEEISHISNRLTDVSRILDIPLIVTEQTHVCIQQTVIDLLNRDIEVHVVADAVSSRNQVDRIFALELLPDIENLRIPRLTFFPLA

pLDDT: mean 79.57, std 12.93, range [36.19, 93.94]

Secondary structure (DSSP, 8-state):
---EETTEEGGG--EEEE---GGGTTTSTTHHHHHHHHHHHHHHHHHTT--EEEE--SS--HHHHHHHHHTTT--EE--GGG---SSHHHHHHHHHTS---TTEE----TTS---

InterPro domains:
  IPR000868 Isochorismatase-like domain [PF00857] (58-97)
  IPR036380 Isochorismatase-like superfamily [G3DSA:3.40.50.850] (1-58)
  IPR036380 Isochorismatase-like superfamily [G3DSA:3.40.50.850] (59-106)
  IPR036380 Isochorismatase-like superfamily [SSF52499] (1-100)
  IPR050993 Isochorismatase domain-containing protein [PTHR14119] (58-98)